Protein AF-A0A7T4BN73-F1 (afdb_monomer_lite)

Foldseek 3Di:
DPQQLLNLLQVLLVVVQVVVVVVDVPDDGDHLVRDDPVSSVVSSQLSVCLVVVHQDDPNHGRDPVSNVSND

Sequence (71 aa):
MTLSALTLAKRIHKQYEIKAQCQTAFYSRRHWEDIGDVCQQEFLDVAKAILDGETSLNGHPIPAWAIALNK

Radius of gyration: 12.2 Å; chains: 1; bounding box: 31×30×27 Å

Structure (mmCIF, N/CA/C/O backbone):
data_AF-A0A7T4BN73-F1
#
_entry.id   AF-A0A7T4BN73-F1
#
loop_
_atom_site.group_PDB
_atom_site.id
_atom_site.type_symbol
_atom_site.label_atom_id
_atom_site.label_alt_id
_atom_site.label_comp_id
_atom_site.label_asym_id
_atom_site.label_entity_id
_atom_site.label_seq_id
_atom_site.pdbx_PDB_ins_code
_atom_site.Cartn_x
_atom_site.Cartn_y
_atom_site.Cartn_z
_atom_site.occupancy
_atom_site.B_iso_or_equiv
_atom_site.auth_seq_id
_atom_site.auth_comp_id
_atom_site.auth_asym_id
_atom_site.auth_atom_id
_atom_site.pdbx_PDB_model_num
ATOM 1 N N . MET A 1 1 ? -8.249 17.372 8.609 1.00 43.84 1 MET A N 1
ATOM 2 C CA . MET A 1 1 ? -8.330 16.952 7.194 1.00 43.84 1 MET A CA 1
ATOM 3 C C . MET A 1 1 ? -8.414 15.438 7.187 1.00 43.84 1 MET A C 1
ATOM 5 O O . MET A 1 1 ? -7.464 14.804 7.621 1.00 43.84 1 MET A O 1
ATOM 9 N N . THR A 1 2 ? -9.557 14.863 6.821 1.00 57.44 2 THR A N 1
ATOM 10 C CA . THR A 1 2 ? -9.726 13.408 6.713 1.00 57.44 2 THR A CA 1
ATOM 11 C C . THR A 1 2 ? -8.837 12.892 5.586 1.00 57.44 2 THR A C 1
ATOM 13 O O . THR A 1 2 ? -8.941 13.342 4.445 1.00 57.44 2 THR A O 1
ATOM 16 N N . LEU A 1 3 ? -7.902 12.001 5.914 1.00 65.62 3 LEU A N 1
ATOM 17 C CA . LEU A 1 3 ? -7.051 11.353 4.923 1.00 65.62 3 LEU A CA 1
ATOM 18 C C . LEU A 1 3 ? -7.959 10.509 4.021 1.00 65.62 3 LEU A C 1
ATOM 20 O O . LEU A 1 3 ? -8.631 9.599 4.495 1.00 65.62 3 LEU A O 1
ATOM 24 N N . SER A 1 4 ? -8.038 10.840 2.731 1.00 85.50 4 SER A N 1
ATOM 25 C CA . SER A 1 4 ? -8.837 10.043 1.800 1.00 85.50 4 SER A CA 1
ATOM 26 C C . SER A 1 4 ? -8.140 8.710 1.527 1.00 85.50 4 SER A C 1
ATOM 28 O O . SER A 1 4 ? -6.908 8.660 1.447 1.00 85.50 4 SER A O 1
ATOM 30 N N . ALA A 1 5 ? -8.917 7.641 1.325 1.00 86.44 5 ALA A N 1
ATOM 31 C CA . ALA A 1 5 ? -8.389 6.313 0.998 1.00 86.44 5 ALA A CA 1
ATOM 32 C C . ALA A 1 5 ? -7.408 6.356 -0.186 1.00 86.44 5 ALA A C 1
ATOM 34 O O .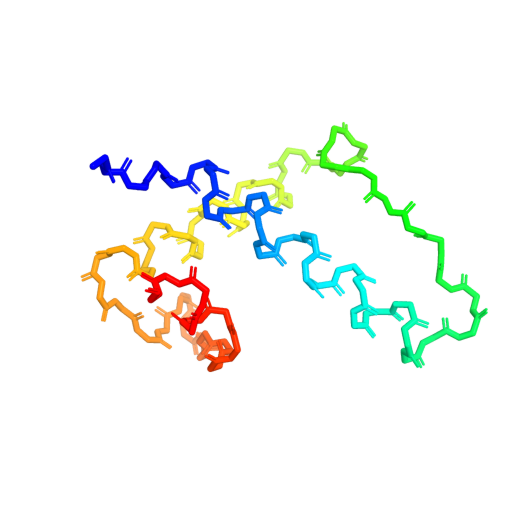 ALA A 1 5 ? -6.357 5.731 -0.141 1.00 86.44 5 ALA A O 1
ATOM 35 N N . LEU A 1 6 ? -7.680 7.190 -1.197 1.00 89.81 6 LEU A N 1
ATOM 36 C CA . LEU A 1 6 ? -6.780 7.407 -2.333 1.00 89.81 6 LEU A CA 1
ATOM 37 C C . LEU A 1 6 ? -5.429 8.015 -1.927 1.00 89.81 6 LEU A C 1
ATOM 39 O O . LEU A 1 6 ? -4.387 7.627 -2.453 1.00 89.81 6 LEU A O 1
ATOM 43 N N . THR A 1 7 ? -5.426 8.965 -0.990 1.00 90.94 7 THR A N 1
ATOM 44 C CA . THR A 1 7 ? -4.182 9.575 -0.497 1.00 90.94 7 THR A CA 1
ATOM 45 C C . THR A 1 7 ? -3.345 8.551 0.261 1.00 90.94 7 THR A C 1
ATOM 47 O O . THR A 1 7 ? -2.131 8.478 0.057 1.00 90.94 7 THR A O 1
ATOM 50 N N . LEU A 1 8 ? -3.986 7.740 1.108 1.00 91.00 8 LEU A N 1
ATOM 51 C CA . LEU A 1 8 ? -3.310 6.678 1.849 1.00 91.00 8 LEU A CA 1
ATOM 52 C C . LEU A 1 8 ? -2.806 5.574 0.905 1.00 91.00 8 LEU A C 1
ATOM 54 O O . LEU A 1 8 ? -1.641 5.199 0.996 1.00 91.00 8 LEU A O 1
ATOM 58 N N . ALA A 1 9 ? -3.609 5.147 -0.070 1.00 92.56 9 ALA A N 1
ATOM 59 C CA . ALA A 1 9 ? -3.222 4.169 -1.089 1.00 92.56 9 ALA A CA 1
ATOM 60 C C . ALA A 1 9 ? -1.984 4.619 -1.879 1.00 92.56 9 ALA A C 1
ATOM 62 O O . ALA A 1 9 ? -1.001 3.883 -1.972 1.00 92.56 9 ALA A O 1
ATOM 63 N N . LYS A 1 10 ? -1.963 5.874 -2.354 1.00 92.94 10 LYS A N 1
ATOM 64 C CA . LYS A 1 10 ? -0.793 6.449 -3.040 1.00 92.94 10 LYS A CA 1
ATOM 65 C C . LYS A 1 10 ? 0.447 6.500 -2.142 1.00 92.94 10 LYS A C 1
ATOM 67 O O . LYS A 1 10 ? 1.561 6.284 -2.624 1.00 92.94 10 LYS A O 1
ATOM 72 N N . ARG A 1 11 ? 0.286 6.774 -0.840 1.00 92.19 11 ARG A N 1
ATOM 73 C CA . ARG A 1 11 ? 1.394 6.743 0.137 1.00 92.19 11 ARG A CA 1
ATOM 74 C C . ARG A 1 11 ? 1.922 5.327 0.356 1.00 92.19 11 ARG A C 1
ATOM 76 O O . ARG A 1 11 ? 3.140 5.149 0.360 1.00 92.19 11 ARG A O 1
ATOM 83 N N . ILE A 1 12 ? 1.030 4.348 0.505 1.00 92.62 12 ILE A N 1
ATOM 84 C CA . ILE A 1 12 ? 1.380 2.930 0.655 1.00 92.62 12 ILE A CA 1
ATOM 85 C C . ILE A 1 12 ? 2.142 2.459 -0.581 1.00 92.62 12 ILE A C 1
ATOM 87 O O . ILE A 1 12 ? 3.247 1.941 -0.436 1.00 92.62 12 ILE A O 1
ATOM 91 N N . HIS A 1 13 ? 1.622 2.730 -1.781 1.00 93.50 13 HIS A N 1
ATOM 92 C CA . HIS A 1 13 ? 2.300 2.418 -3.038 1.00 93.50 13 HIS A CA 1
ATOM 93 C C . HIS A 1 13 ? 3.688 3.066 -3.106 1.00 93.50 13 HIS A C 1
ATOM 95 O O . HIS A 1 13 ? 4.685 2.394 -3.341 1.00 93.50 13 HIS A O 1
ATOM 101 N N . LYS A 1 14 ? 3.800 4.365 -2.800 1.00 91.56 14 LYS A N 1
ATOM 102 C CA . LYS A 1 14 ? 5.095 5.062 -2.800 1.00 91.56 14 LYS A CA 1
ATOM 103 C C . LYS A 1 14 ? 6.117 4.410 -1.861 1.00 91.56 14 LYS A C 1
ATOM 105 O O . LYS A 1 14 ? 7.284 4.312 -2.224 1.00 91.56 14 LYS A O 1
ATOM 110 N N . GLN A 1 15 ? 5.702 4.005 -0.663 1.00 91.44 15 GLN A N 1
ATOM 111 C CA . GLN A 1 15 ? 6.572 3.325 0.301 1.00 91.44 15 GLN A CA 1
ATOM 112 C C . GLN A 1 15 ? 6.923 1.901 -0.131 1.00 91.44 15 GLN A C 1
ATOM 114 O O . GLN A 1 15 ? 8.071 1.486 0.026 1.00 91.44 15 GLN A O 1
ATOM 119 N N . TYR A 1 16 ? 5.969 1.177 -0.715 1.00 90.69 16 TYR A N 1
ATOM 120 C CA . TYR A 1 16 ? 6.213 -0.126 -1.322 1.00 90.69 16 TYR A CA 1
ATOM 121 C C . TYR A 1 16 ? 7.301 -0.033 -2.398 1.00 90.69 16 TYR A C 1
ATOM 123 O O . TYR A 1 16 ? 8.281 -0.769 -2.332 1.00 90.69 16 TYR A O 1
ATOM 131 N N . GLU A 1 17 ? 7.197 0.940 -3.303 1.00 90.94 17 GLU A N 1
ATOM 132 C CA . GLU A 1 17 ? 8.176 1.164 -4.370 1.00 90.94 17 GLU A CA 1
ATOM 133 C C . GLU A 1 17 ? 9.584 1.463 -3.830 1.00 90.94 17 GLU A C 1
ATOM 135 O O . GLU A 1 17 ? 10.565 0.915 -4.329 1.00 90.94 17 GLU A O 1
ATOM 140 N N . ILE A 1 18 ? 9.698 2.286 -2.777 1.00 88.00 18 ILE A N 1
ATOM 141 C CA . ILE A 1 18 ? 10.988 2.569 -2.118 1.00 88.00 18 ILE A CA 1
ATOM 142 C C . ILE A 1 18 ? 11.600 1.274 -1.573 1.00 88.00 18 ILE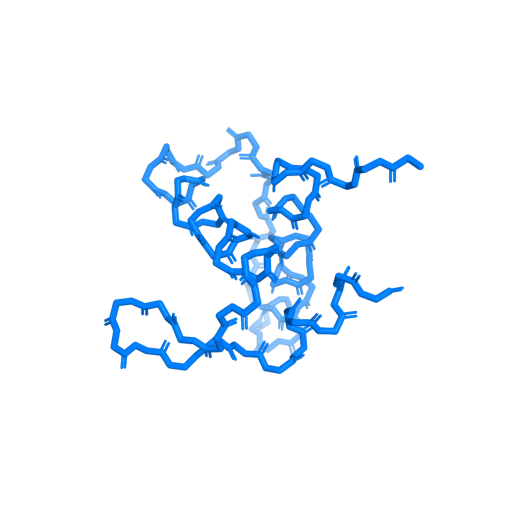 A C 1
ATOM 144 O O . ILE A 1 18 ? 12.784 1.005 -1.770 1.00 88.00 18 ILE A O 1
ATOM 148 N N . LYS A 1 19 ? 10.790 0.448 -0.905 1.00 86.12 19 LYS A N 1
ATOM 149 C CA . LYS A 1 19 ? 11.255 -0.821 -0.335 1.00 86.12 19 LYS A CA 1
ATOM 150 C C . LYS A 1 19 ? 11.639 -1.830 -1.414 1.00 86.12 19 LYS A C 1
ATOM 152 O O . LYS A 1 19 ? 12.666 -2.487 -1.268 1.00 86.12 19 LYS A O 1
ATOM 157 N N . ALA A 1 20 ? 10.859 -1.927 -2.487 1.00 86.81 20 ALA A N 1
ATOM 158 C CA . ALA A 1 20 ? 11.136 -2.812 -3.613 1.00 86.81 20 ALA A CA 1
ATOM 159 C C . ALA A 1 20 ? 12.460 -2.447 -4.303 1.00 86.81 20 ALA A C 1
ATOM 161 O O . ALA A 1 20 ? 13.281 -3.331 -4.553 1.00 86.81 20 ALA A O 1
ATOM 162 N N . GLN A 1 21 ? 12.724 -1.149 -4.501 1.00 85.19 21 GLN A N 1
ATOM 163 C CA . GLN A 1 21 ? 14.015 -0.666 -5.004 1.00 85.19 21 GLN A CA 1
ATOM 164 C C . GLN A 1 21 ? 15.185 -1.037 -4.091 1.00 85.19 21 GLN A C 1
ATOM 166 O O . GLN A 1 21 ? 16.230 -1.457 -4.578 1.00 85.19 21 GLN A O 1
ATOM 171 N N . CYS A 1 22 ? 15.024 -0.921 -2.770 1.00 82.50 22 CYS A N 1
ATOM 172 C CA . CYS A 1 22 ? 16.082 -1.306 -1.835 1.00 82.50 22 CYS A CA 1
ATOM 173 C C . CYS A 1 22 ? 16.361 -2.818 -1.823 1.00 82.50 22 CYS A C 1
ATOM 175 O O . CYS A 1 22 ? 17.467 -3.222 -1.476 1.00 82.50 22 CYS A O 1
ATOM 177 N N . GLN A 1 23 ? 15.374 -3.652 -2.161 1.00 80.00 23 GLN A N 1
ATOM 178 C CA . GLN A 1 23 ? 15.493 -5.114 -2.097 1.00 80.00 23 GLN A CA 1
ATOM 179 C C . GLN A 1 23 ? 15.952 -5.748 -3.413 1.00 80.00 23 GLN A C 1
ATOM 181 O O . GLN A 1 23 ? 16.499 -6.848 -3.396 1.00 80.00 23 GLN A O 1
ATOM 186 N N . THR A 1 24 ? 15.737 -5.082 -4.548 1.00 80.62 24 THR A N 1
ATOM 187 C CA . THR A 1 24 ? 15.976 -5.663 -5.872 1.00 80.62 24 THR A CA 1
ATOM 188 C C . THR A 1 24 ? 16.805 -4.711 -6.731 1.00 80.62 24 THR A C 1
ATOM 190 O O . THR A 1 24 ? 16.320 -3.670 -7.167 1.00 80.62 24 THR A O 1
ATOM 193 N N . ALA A 1 25 ? 18.047 -5.106 -7.035 1.00 75.62 25 ALA A N 1
ATOM 194 C CA . ALA A 1 25 ? 19.035 -4.282 -7.745 1.00 75.62 25 ALA A CA 1
ATOM 195 C C . ALA A 1 25 ? 18.595 -3.789 -9.142 1.00 75.62 25 ALA A C 1
ATOM 197 O O . ALA A 1 25 ? 19.135 -2.806 -9.638 1.00 75.62 25 ALA A O 1
ATOM 198 N N . PHE A 1 26 ? 17.607 -4.442 -9.765 1.00 82.56 26 PHE A N 1
ATOM 199 C CA . PHE A 1 26 ? 17.087 -4.103 -11.098 1.00 82.56 26 PHE A CA 1
ATOM 200 C C . PHE A 1 26 ? 15.606 -3.695 -11.092 1.00 82.56 26 PHE A C 1
ATOM 202 O O . PHE A 1 26 ? 14.952 -3.708 -12.135 1.00 82.56 26 PHE A O 1
ATOM 209 N N . TYR A 1 27 ? 15.046 -3.349 -9.930 1.00 82.75 27 TYR A N 1
ATOM 210 C CA . TYR A 1 27 ? 13.645 -2.946 -9.857 1.00 82.75 27 TYR A CA 1
ATOM 211 C C . TYR A 1 27 ? 13.438 -1.546 -10.435 1.00 82.75 27 TYR A C 1
ATOM 213 O O . TYR A 1 27 ? 13.907 -0.543 -9.889 1.00 82.75 27 TYR A O 1
ATOM 221 N N . SER A 1 28 ? 12.701 -1.481 -11.543 1.00 80.75 28 SER A N 1
ATOM 222 C CA . SER A 1 28 ? 12.239 -0.218 -12.110 1.00 80.75 28 SER A CA 1
ATOM 223 C C . SER A 1 28 ? 10.993 0.244 -11.375 1.00 80.75 28 SER A C 1
ATOM 225 O O . SER A 1 28 ? 9.997 -0.473 -11.297 1.00 80.75 28 SER A O 1
ATOM 227 N N . ARG A 1 29 ? 11.068 1.462 -10.843 1.00 79.44 29 ARG A N 1
ATOM 228 C CA . ARG A 1 29 ? 9.951 2.088 -10.151 1.00 79.44 29 ARG A CA 1
ATOM 229 C C . ARG A 1 29 ? 8.802 2.332 -11.117 1.00 79.44 29 ARG A C 1
ATOM 231 O O . ARG A 1 29 ? 9.023 2.870 -12.199 1.00 79.44 29 ARG A O 1
ATOM 238 N N . ARG A 1 30 ? 7.589 2.004 -10.690 1.00 85.38 30 ARG A N 1
ATOM 239 C CA . ARG A 1 30 ? 6.350 2.300 -11.412 1.00 85.38 30 ARG A CA 1
ATOM 240 C C . ARG A 1 30 ? 5.643 3.476 -10.753 1.00 85.38 30 ARG A C 1
ATOM 242 O O . ARG A 1 30 ? 5.623 3.590 -9.521 1.00 85.38 30 ARG A O 1
ATOM 249 N N . HIS A 1 31 ? 5.090 4.387 -11.551 1.00 87.44 31 HIS A N 1
ATOM 250 C CA . HIS A 1 31 ? 4.216 5.420 -11.007 1.00 87.44 31 HIS A CA 1
ATOM 251 C C . HIS A 1 31 ? 2.831 4.837 -10.735 1.00 87.44 31 HIS A C 1
ATOM 253 O O . HIS A 1 31 ? 2.454 3.798 -11.268 1.00 87.44 31 HIS A O 1
ATOM 259 N N . TRP A 1 32 ? 2.067 5.508 -9.870 1.00 88.25 32 TRP A N 1
ATOM 260 C CA . TRP A 1 32 ? 0.695 5.098 -9.562 1.00 88.25 32 TRP A CA 1
ATOM 261 C C . TRP A 1 32 ? -0.168 4.997 -10.828 1.00 88.25 32 TRP A C 1
ATOM 263 O O . TRP A 1 32 ? -1.029 4.137 -10.912 1.00 88.25 32 TRP A O 1
ATOM 273 N N . GLU A 1 33 ? 0.069 5.867 -11.807 1.00 89.19 33 GLU A N 1
ATOM 274 C CA . GLU A 1 33 ? -0.660 5.886 -13.079 1.00 89.19 33 GLU A CA 1
ATOM 275 C C . GLU A 1 33 ? -0.219 4.772 -14.041 1.00 89.19 33 GLU A C 1
ATOM 277 O O . GLU A 1 33 ? -0.971 4.429 -14.946 1.00 89.19 33 GLU A O 1
ATOM 282 N N . ASP A 1 34 ? 0.960 4.179 -13.822 1.00 88.44 34 ASP A N 1
ATOM 283 C CA . ASP A 1 34 ? 1.515 3.120 -14.676 1.00 88.44 34 ASP A CA 1
ATOM 284 C C . ASP A 1 34 ? 1.130 1.713 -14.198 1.00 88.44 34 ASP A C 1
ATOM 286 O O . ASP A 1 34 ? 1.346 0.725 -14.905 1.00 88.44 34 ASP A O 1
ATOM 290 N N . ILE A 1 35 ? 0.619 1.586 -12.969 1.00 87.94 35 ILE A N 1
ATOM 291 C CA . ILE A 1 35 ? 0.154 0.302 -12.445 1.00 87.94 35 ILE A CA 1
ATOM 292 C C . ILE A 1 35 ? -1.274 0.032 -12.920 1.00 87.94 35 ILE A C 1
ATOM 294 O O . ILE A 1 35 ? -2.113 0.931 -12.958 1.00 87.94 35 ILE A O 1
ATOM 298 N N . GLY A 1 36 ? -1.548 -1.227 -13.268 1.00 90.06 36 GLY A N 1
ATOM 299 C CA . GLY A 1 36 ? -2.866 -1.639 -13.743 1.00 90.06 36 GLY A CA 1
ATOM 300 C C . GLY A 1 36 ? -3.961 -1.402 -12.704 1.00 90.06 36 GLY A C 1
ATOM 301 O O . GLY A 1 36 ? -3.703 -1.415 -11.497 1.00 90.06 36 GLY A O 1
ATOM 302 N N . ASP A 1 37 ? -5.193 -1.246 -13.185 1.00 89.50 37 ASP A N 1
ATOM 303 C CA . ASP A 1 37 ? -6.362 -0.907 -12.364 1.00 89.50 37 ASP A CA 1
ATOM 304 C C . ASP A 1 37 ? -6.580 -1.885 -11.202 1.00 89.50 37 ASP A C 1
ATOM 306 O O . ASP A 1 37 ? -6.944 -1.475 -10.103 1.00 89.50 37 ASP A O 1
ATOM 310 N N . VAL A 1 38 ? -6.280 -3.172 -11.411 1.00 90.50 38 VAL A N 1
ATOM 311 C CA . VAL A 1 38 ? -6.356 -4.203 -10.363 1.00 90.50 38 VAL A CA 1
ATOM 312 C C . VAL A 1 38 ? -5.397 -3.892 -9.212 1.00 90.50 38 VAL A C 1
ATOM 314 O O . VAL A 1 38 ? -5.814 -3.885 -8.060 1.00 90.50 38 VAL A O 1
ATOM 317 N N . CYS A 1 39 ? -4.137 -3.557 -9.504 1.00 89.44 39 CYS A N 1
ATOM 318 C CA . CYS A 1 39 ? -3.173 -3.199 -8.461 1.00 89.44 39 CYS A CA 1
ATOM 319 C C . CYS A 1 39 ? -3.571 -1.901 -7.750 1.00 89.44 39 CYS A C 1
ATOM 321 O O . CYS A 1 39 ? -3.436 -1.802 -6.531 1.00 89.44 39 CYS A O 1
ATOM 323 N N . GLN A 1 40 ? -4.073 -0.902 -8.487 1.00 92.56 40 GLN A N 1
ATOM 324 C CA . GLN A 1 40 ? -4.575 0.332 -7.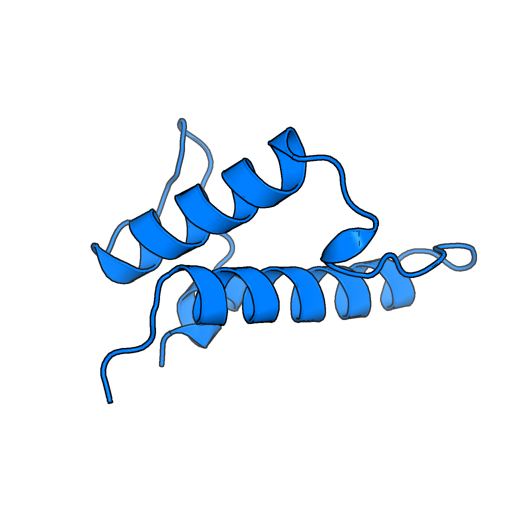873 1.00 92.56 40 GLN A CA 1
ATOM 325 C C . GLN A 1 40 ? -5.724 0.034 -6.904 1.00 92.56 40 GLN A C 1
ATOM 327 O O . GLN A 1 40 ? -5.751 0.578 -5.796 1.00 92.56 40 GLN A O 1
ATOM 332 N N . GLN A 1 41 ? -6.635 -0.858 -7.299 1.00 92.25 41 GLN A N 1
ATOM 333 C CA . GLN A 1 41 ? -7.752 -1.291 -6.472 1.00 92.25 41 GLN A CA 1
ATOM 334 C C . GLN A 1 41 ? -7.274 -2.017 -5.209 1.00 92.25 41 GLN A C 1
ATOM 336 O O . GLN A 1 41 ? -7.730 -1.675 -4.122 1.00 92.25 41 GLN A O 1
ATOM 341 N N . GLU A 1 42 ? -6.291 -2.914 -5.306 1.00 91.12 42 GLU A N 1
ATOM 342 C CA . GLU A 1 42 ? -5.720 -3.590 -4.132 1.00 91.12 42 GLU A CA 1
ATOM 343 C C . GLU A 1 42 ? -5.135 -2.594 -3.119 1.00 91.12 42 GLU A C 1
ATOM 345 O O . GLU A 1 42 ? -5.406 -2.685 -1.921 1.00 91.12 42 GLU A O 1
ATOM 350 N N . PHE A 1 43 ? -4.383 -1.586 -3.577 1.00 92.62 43 PHE A N 1
ATOM 351 C CA . PHE A 1 43 ? -3.868 -0.545 -2.680 1.00 92.62 43 PHE A CA 1
ATOM 352 C C . PHE A 1 43 ? -4.983 0.302 -2.059 1.00 92.62 43 PHE A C 1
ATOM 354 O O . PHE A 1 43 ? -4.857 0.729 -0.907 1.00 92.62 43 PHE A O 1
ATOM 361 N N . LEU A 1 44 ? -6.061 0.559 -2.802 1.00 93.62 44 LEU A N 1
ATOM 362 C CA . LEU A 1 44 ? -7.241 1.254 -2.288 1.00 93.62 44 LEU A CA 1
ATOM 363 C C . LEU A 1 44 ? -7.974 0.426 -1.234 1.00 93.62 44 LEU A C 1
ATOM 365 O O . LEU A 1 44 ? -8.393 0.990 -0.226 1.00 93.62 44 LEU A O 1
ATOM 369 N N . ASP A 1 45 ? -8.096 -0.881 -1.431 1.00 92.81 45 ASP A N 1
ATOM 370 C CA . ASP A 1 45 ? -8.756 -1.778 -0.484 1.00 92.81 45 ASP A CA 1
ATOM 371 C C . ASP A 1 45 ? -7.934 -1.923 0.799 1.00 92.81 45 ASP A C 1
ATOM 373 O O . ASP A 1 45 ? -8.486 -1.815 1.894 1.00 92.81 45 ASP A O 1
ATOM 377 N N . VAL A 1 46 ? -6.602 -2.024 0.691 1.00 91.88 46 VAL A N 1
ATOM 378 C CA . VAL A 1 46 ? -5.702 -1.965 1.857 1.00 91.88 46 VAL A CA 1
ATOM 379 C C . VAL A 1 46 ? -5.845 -0.628 2.586 1.00 91.88 46 VAL A C 1
ATOM 381 O O . VAL A 1 46 ? -5.924 -0.595 3.812 1.00 91.88 46 VAL A O 1
ATOM 384 N N . ALA A 1 47 ? -5.892 0.487 1.855 1.00 92.81 47 ALA A N 1
ATOM 385 C CA . ALA A 1 47 ? -6.043 1.804 2.461 1.00 92.81 47 ALA A CA 1
ATOM 386 C C . ALA A 1 47 ? -7.391 1.970 3.178 1.00 92.81 47 ALA A C 1
ATOM 388 O O . ALA A 1 47 ? -7.421 2.530 4.271 1.00 92.81 47 ALA A O 1
ATOM 389 N N . LYS A 1 48 ? -8.490 1.478 2.594 1.00 92.25 48 LYS A N 1
ATOM 390 C CA . LYS A 1 48 ? -9.810 1.469 3.240 1.00 92.25 48 LYS A CA 1
ATOM 391 C C . LYS A 1 48 ? -9.797 0.620 4.503 1.00 92.25 48 LYS A C 1
ATOM 393 O O . LYS A 1 48 ? -10.147 1.134 5.553 1.00 92.25 48 L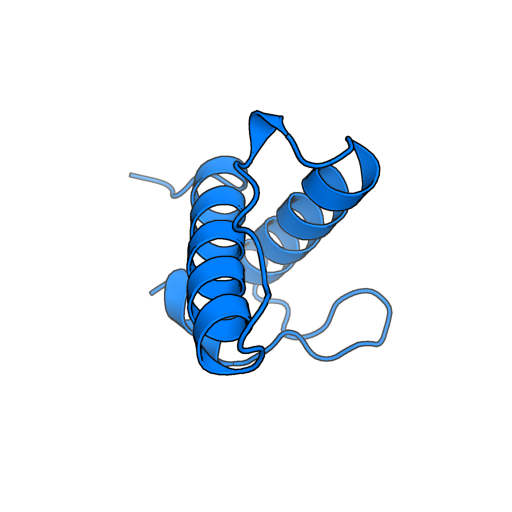YS A O 1
ATOM 398 N N . ALA A 1 49 ? -9.275 -0.604 4.425 1.00 91.56 49 ALA A N 1
ATOM 399 C CA . ALA A 1 49 ? -9.145 -1.486 5.579 1.00 91.56 49 ALA A CA 1
ATOM 400 C C . ALA A 1 49 ? -8.381 -0.804 6.731 1.00 91.56 49 ALA A C 1
ATOM 402 O O . ALA A 1 49 ? -8.851 -0.782 7.863 1.00 91.56 49 ALA A O 1
ATOM 403 N N . ILE A 1 50 ? -7.254 -0.143 6.444 1.00 90.88 50 ILE A N 1
ATOM 404 C CA . ILE A 1 50 ? -6.494 0.601 7.464 1.00 90.88 50 ILE A CA 1
ATOM 405 C C . ILE A 1 50 ? -7.303 1.769 8.055 1.00 90.88 50 ILE A C 1
ATOM 407 O O . ILE A 1 50 ? -7.203 2.031 9.255 1.00 90.88 50 ILE A O 1
ATOM 411 N N . LEU A 1 51 ? -8.071 2.492 7.233 1.00 89.62 51 LEU A N 1
ATOM 412 C CA . LEU A 1 51 ? -8.930 3.588 7.700 1.00 89.62 51 LEU A CA 1
ATOM 413 C C . LEU A 1 51 ? -10.086 3.083 8.571 1.00 89.62 51 LEU A C 1
ATOM 415 O O . LEU A 1 51 ? -10.440 3.754 9.538 1.00 89.62 51 LEU A O 1
ATOM 419 N N . ASP A 1 52 ? -10.606 1.898 8.262 1.00 89.19 52 ASP A N 1
ATOM 420 C CA . ASP A 1 52 ? -11.657 1.216 9.021 1.00 89.19 52 ASP A CA 1
ATOM 421 C C . ASP A 1 52 ? -11.117 0.553 10.307 1.00 89.19 52 ASP A C 1
ATOM 423 O O . ASP A 1 52 ? -11.888 0.086 11.143 1.00 89.19 52 ASP A O 1
ATOM 427 N N . GLY A 1 53 ? -9.793 0.564 10.514 1.00 87.69 53 GLY A N 1
ATOM 428 C CA . GLY A 1 53 ? -9.128 0.005 11.696 1.00 87.69 53 GLY A CA 1
ATOM 429 C C . GLY A 1 53 ? -8.781 -1.481 11.583 1.00 87.69 53 GLY A C 1
ATOM 430 O O . GLY A 1 53 ? -8.363 -2.091 12.570 1.00 87.69 53 GLY A O 1
ATOM 431 N N . GLU A 1 54 ? -8.915 -2.059 10.393 1.00 89.38 54 GLU A N 1
ATOM 432 C CA . GLU A 1 54 ? -8.572 -3.448 10.114 1.00 89.38 54 GLU A CA 1
ATOM 433 C C . GLU A 1 54 ? -7.055 -3.668 10.091 1.00 89.38 54 GLU A C 1
ATOM 435 O O . GLU A 1 54 ? -6.255 -2.810 9.703 1.00 89.38 54 GLU A O 1
ATOM 440 N N . THR A 1 55 ? -6.647 -4.876 10.476 1.00 87.06 55 THR A N 1
ATOM 441 C CA . THR A 1 55 ? -5.233 -5.303 10.488 1.00 87.06 55 THR A CA 1
ATOM 442 C C . THR A 1 55 ? -4.943 -6.422 9.490 1.00 87.06 55 THR A C 1
ATOM 444 O O . THR A 1 55 ? -3.794 -6.840 9.332 1.00 87.06 55 THR A O 1
ATOM 447 N N . SER A 1 56 ? -5.966 -6.883 8.771 1.00 89.31 56 SER A N 1
ATOM 448 C CA . SER A 1 56 ? -5.881 -7.925 7.752 1.00 89.31 56 SER A CA 1
ATOM 449 C C . SER A 1 56 ? -6.818 -7.616 6.589 1.00 89.31 56 SER A C 1
ATOM 451 O O . SER A 1 56 ? -7.895 -7.069 6.802 1.00 89.31 56 SER A O 1
ATOM 453 N N . LEU A 1 57 ? -6.432 -8.002 5.375 1.00 88.75 57 LEU A N 1
ATOM 454 C CA . LEU A 1 57 ? -7.256 -7.915 4.171 1.00 88.75 57 LEU A CA 1
ATOM 455 C C . LEU A 1 57 ? -7.210 -9.265 3.447 1.00 88.75 57 LEU A C 1
ATOM 457 O O . LEU A 1 57 ? -6.129 -9.811 3.239 1.00 88.75 57 LEU A O 1
ATOM 461 N N . ASN A 1 58 ? -8.367 -9.815 3.067 1.00 85.31 58 ASN A N 1
ATOM 462 C CA . ASN A 1 58 ? -8.477 -11.098 2.351 1.00 85.31 58 ASN A CA 1
ATOM 463 C C . ASN A 1 58 ? -7.731 -12.269 3.028 1.00 85.31 58 ASN A C 1
ATOM 465 O O . ASN A 1 58 ? -7.147 -13.115 2.360 1.00 85.31 58 ASN A O 1
ATOM 469 N N . GLY A 1 59 ? -7.715 -12.308 4.365 1.00 84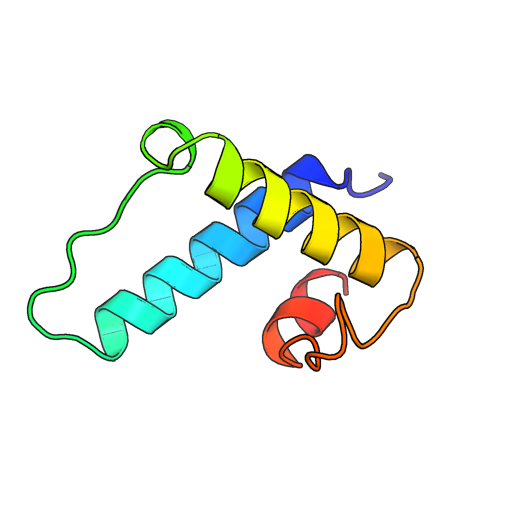.50 59 GLY A N 1
ATOM 470 C CA . GLY A 1 59 ? -7.004 -13.340 5.130 1.00 84.50 59 GLY A CA 1
ATOM 471 C C . GLY A 1 59 ? -5.485 -13.149 5.207 1.00 84.50 59 GLY A C 1
ATOM 472 O O . GLY A 1 59 ? -4.803 -13.952 5.843 1.00 84.50 59 GLY A O 1
ATOM 473 N N . HIS A 1 60 ? -4.949 -12.075 4.622 1.00 86.62 60 HIS A N 1
ATOM 474 C CA . HIS A 1 60 ? -3.541 -11.710 4.721 1.00 86.62 60 HIS A CA 1
ATOM 475 C C . HIS A 1 60 ? -3.344 -10.555 5.712 1.00 86.62 60 HIS A C 1
ATOM 477 O O . HIS A 1 60 ? -4.074 -9.563 5.655 1.00 86.62 60 HIS A O 1
ATOM 483 N N . PRO A 1 61 ? -2.358 -10.638 6.622 1.00 90.88 61 PRO A N 1
ATOM 484 C CA . PRO A 1 61 ? -2.061 -9.542 7.533 1.00 90.88 61 PRO A CA 1
ATOM 485 C C . PRO A 1 61 ? -1.550 -8.322 6.759 1.00 90.88 61 PRO A C 1
ATOM 487 O O . PRO A 1 61 ? -0.654 -8.431 5.916 1.00 90.88 61 PRO A O 1
ATOM 490 N N . ILE A 1 62 ? -2.094 -7.146 7.072 1.00 89.94 62 ILE A N 1
ATOM 491 C CA . ILE A 1 62 ? -1.626 -5.882 6.508 1.00 89.94 62 ILE A CA 1
ATOM 492 C C . ILE A 1 62 ? -0.260 -5.567 7.132 1.00 89.94 62 ILE A C 1
ATOM 494 O O . ILE A 1 62 ? -0.110 -5.615 8.357 1.00 89.94 62 ILE A O 1
ATOM 498 N N . PRO A 1 63 ? 0.763 -5.217 6.333 1.00 88.38 63 PRO A N 1
ATOM 499 C CA . PRO A 1 63 ? 2.080 -4.919 6.874 1.00 88.38 63 PRO A CA 1
ATOM 500 C C . PRO A 1 63 ? 2.043 -3.772 7.892 1.00 88.38 63 PRO A C 1
ATOM 502 O O . PRO A 1 63 ? 1.524 -2.694 7.604 1.00 88.38 63 PRO A O 1
ATOM 505 N N . ALA A 1 64 ? 2.688 -3.951 9.049 1.00 88.38 64 ALA A N 1
ATOM 506 C CA . ALA A 1 64 ? 2.703 -2.948 10.123 1.00 88.38 64 ALA A CA 1
ATOM 507 C C . ALA A 1 64 ? 3.214 -1.568 9.666 1.00 88.38 64 ALA A C 1
ATOM 509 O O . ALA A 1 64 ? 2.750 -0.532 10.141 1.00 88.38 64 ALA A O 1
ATOM 510 N N . TRP A 1 65 ? 4.141 -1.541 8.701 1.00 88.75 65 TRP A N 1
ATOM 511 C CA . TRP A 1 65 ? 4.635 -0.292 8.125 1.00 88.75 65 TRP A CA 1
ATOM 512 C C . TRP A 1 65 ? 3.567 0.461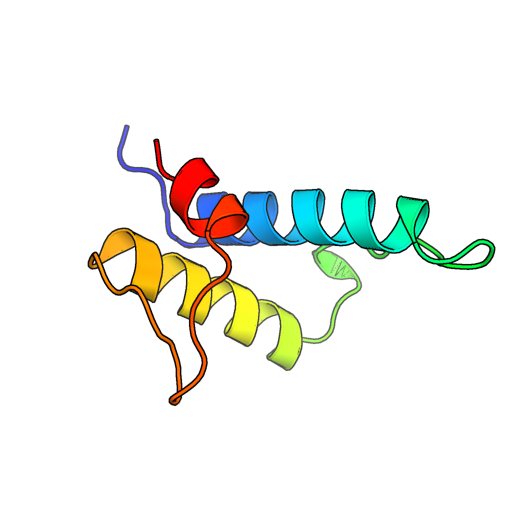 7.326 1.00 88.75 65 TRP A C 1
ATOM 514 O O . TRP A 1 65 ? 3.643 1.679 7.269 1.00 88.75 65 TRP A O 1
ATOM 524 N N . ALA A 1 66 ? 2.596 -0.230 6.718 1.00 87.44 66 ALA A N 1
ATOM 525 C CA . ALA A 1 66 ? 1.501 0.394 5.980 1.00 87.44 66 ALA A CA 1
ATOM 526 C C . ALA A 1 66 ? 0.473 0.993 6.950 1.00 87.44 66 ALA A C 1
ATOM 528 O O . ALA A 1 66 ? 0.047 2.129 6.766 1.00 87.44 66 ALA A O 1
ATOM 529 N N . ILE A 1 67 ? 0.169 0.279 8.039 1.00 87.19 67 ILE A N 1
ATOM 530 C CA . ILE A 1 67 ? -0.702 0.757 9.127 1.00 87.19 67 ILE A CA 1
ATOM 531 C C . ILE A 1 67 ? -0.119 2.025 9.772 1.00 87.19 67 ILE A C 1
ATOM 533 O O . ILE A 1 67 ? -0.837 2.984 10.049 1.00 87.19 67 ILE A O 1
ATOM 537 N N . ALA A 1 68 ? 1.204 2.070 9.957 1.00 86.56 68 ALA A N 1
ATOM 538 C CA . ALA A 1 68 ? 1.896 3.237 10.501 1.00 86.56 68 ALA A CA 1
ATOM 539 C C . ALA A 1 68 ? 1.781 4.500 9.622 1.00 86.56 68 ALA A C 1
ATOM 541 O O . ALA A 1 68 ? 1.978 5.592 10.142 1.00 86.56 68 ALA A O 1
ATOM 542 N N . LEU A 1 69 ? 1.440 4.386 8.329 1.00 84.44 69 LEU A N 1
ATOM 543 C CA . LEU A 1 69 ? 1.270 5.539 7.425 1.00 84.44 69 LEU A CA 1
ATOM 544 C C . LEU A 1 69 ? -0.050 6.296 7.626 1.00 84.44 69 LEU A C 1
ATOM 546 O O . LEU A 1 69 ? -0.219 7.372 7.044 1.00 84.44 69 LEU A O 1
ATOM 550 N N . ASN A 1 70 ? -0.979 5.727 8.399 1.00 80.06 70 ASN A N 1
ATOM 551 C CA . ASN A 1 70 ? -2.239 6.362 8.783 1.00 80.06 70 ASN A CA 1
ATOM 552 C C . ASN A 1 70 ? -2.128 7.196 10.078 1.00 80.06 70 ASN A C 1
ATOM 554 O O . ASN A 1 70 ? -3.085 7.867 10.453 1.00 80.06 70 ASN A O 1
ATOM 558 N N . LYS A 1 71 ? -0.982 7.145 10.768 1.00 65.19 71 LYS A N 1
ATOM 559 C CA . LYS A 1 71 ? -0.678 7.975 11.944 1.00 65.19 71 LYS A CA 1
ATOM 560 C C . LYS A 1 71 ? -0.020 9.287 11.527 1.00 65.19 71 LYS A C 1
ATOM 562 O O . LYS A 1 71 ? -0.268 10.290 12.227 1.00 65.19 71 LYS A O 1
#

Organism: NCBI:txid39791

Secondary structure (DSSP, 8-state):
-PPPHHHHHHHHHHHHHHHHHHH-TT-PPPPTTTS-HHHHHHHHHHHHHHHHT-SEETTEEPPHHHHGGG-

pLDDT: mean 86.54, std 8.21, range [43.84, 93.62]